Protein AF-A0A4Y2BUW0-F1 (afdb_monomer)

Mean predicted aligned error: 12.28 Å

Sequence (121 aa):
MALDILGHFPVTAKGNRSVDHEVTGFTLEDMLFGRTLRLSCDILFGRLRDTPSSSNEYLNNLEARLESVHAFARERIKLACERMKTRYGSGATYHHFKESNQVWMYNPKRQRGLNPKLQRN

pLDDT: mean 79.73, std 16.59, range [29.45, 96.75]

Foldseek 3Di:
DDDDDDDDDPPVVVVQQCDQDPQLRDGVCCQPFVDDDQDPVCVVVVPDDDDDPDPVSVVVNRVVSNVVSVVSSVVSVVVVVVV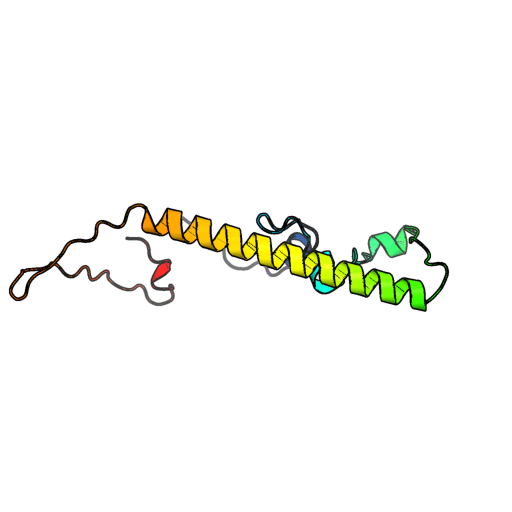VVCVVCVPDDDDDDDPPDDDDDDDDDDDPPDDPVPDDD

Secondary structure (DSSP, 8-state):
---------TTHHHHTTSS--TTT-S-HHHHHHSS----HHHHHTTPPP---SSHHHHHHHHHHHHHHHHHHHHHHHHHHHHHHHHHHHTT-----PPTT-------PPPPTTS-GGG---

Structure (mmCIF, N/CA/C/O backbone):
data_AF-A0A4Y2BUW0-F1
#
_entry.id   AF-A0A4Y2BUW0-F1
#
loop_
_atom_site.group_PDB
_atom_site.id
_atom_site.type_symbol
_atom_site.label_atom_id
_atom_site.label_alt_id
_atom_site.label_comp_id
_atom_site.label_asym_id
_atom_site.label_entity_id
_atom_site.label_seq_id
_atom_site.pdbx_PDB_ins_code
_atom_site.Cartn_x
_atom_site.Cartn_y
_atom_site.Cartn_z
_atom_site.occupancy
_atom_site.B_iso_or_equiv
_atom_site.auth_seq_id
_atom_site.auth_comp_id
_atom_site.auth_asym_id
_atom_site.auth_atom_id
_atom_site.pdbx_PDB_model_num
ATOM 1 N N . MET A 1 1 ? -22.156 -23.782 6.999 1.00 29.45 1 MET A N 1
ATOM 2 C CA . MET A 1 1 ? -21.834 -25.214 6.826 1.00 29.45 1 MET A CA 1
ATOM 3 C C . MET A 1 1 ? -21.451 -25.368 5.366 1.00 29.45 1 MET A C 1
ATOM 5 O O . MET A 1 1 ? -22.237 -24.938 4.547 1.00 29.45 1 MET A O 1
ATOM 9 N N . ALA A 1 2 ? -20.276 -25.813 4.962 1.00 33.28 2 ALA A N 1
ATOM 10 C CA . ALA A 1 2 ? -19.148 -26.347 5.693 1.00 33.28 2 ALA A CA 1
ATOM 11 C C . ALA A 1 2 ? -17.855 -25.859 5.023 1.00 33.28 2 ALA A C 1
ATOM 13 O O . ALA A 1 2 ? -17.850 -25.427 3.874 1.00 33.28 2 ALA A O 1
ATOM 14 N N . LEU A 1 3 ? -16.792 -25.873 5.818 1.00 40.12 3 LEU A N 1
ATOM 15 C CA . LEU A 1 3 ? -15.419 -25.817 5.356 1.00 40.12 3 LEU A CA 1
ATOM 16 C C . LEU A 1 3 ? -15.161 -27.044 4.480 1.00 40.12 3 LEU A C 1
ATOM 18 O O . LEU A 1 3 ? -15.308 -28.147 4.994 1.00 40.12 3 LEU A O 1
ATOM 22 N N . ASP A 1 4 ? -14.697 -26.846 3.248 1.00 36.72 4 ASP A N 1
ATOM 23 C CA . ASP A 1 4 ? -13.913 -27.865 2.559 1.00 36.72 4 ASP A CA 1
ATOM 24 C C . ASP A 1 4 ? -12.452 -27.423 2.544 1.00 36.72 4 ASP A C 1
ATOM 26 O O . ASP A 1 4 ? -12.050 -26.387 2.009 1.00 36.72 4 ASP A O 1
ATOM 30 N N . ILE A 1 5 ? -11.692 -28.222 3.277 1.00 42.25 5 ILE A N 1
ATOM 31 C CA . ILE A 1 5 ? -10.277 -28.137 3.579 1.00 42.25 5 ILE A CA 1
ATOM 32 C C . ILE A 1 5 ? -9.543 -28.993 2.538 1.00 42.25 5 ILE A C 1
ATOM 34 O O . ILE A 1 5 ? -9.925 -30.128 2.289 1.00 42.25 5 ILE A O 1
ATOM 38 N N . LEU A 1 6 ? -8.443 -28.450 2.011 1.00 39.00 6 LEU A N 1
ATOM 39 C CA . LEU A 1 6 ? -7.359 -29.124 1.281 1.00 39.00 6 LEU A CA 1
ATOM 40 C C . LEU A 1 6 ? -7.669 -29.788 -0.080 1.00 39.00 6 LEU A C 1
ATOM 42 O O . LEU A 1 6 ? -7.892 -30.987 -0.198 1.00 39.00 6 LEU A O 1
ATOM 46 N N . GLY A 1 7 ? -7.405 -29.014 -1.135 1.00 31.50 7 GLY A N 1
ATOM 47 C CA . GLY A 1 7 ? -6.790 -29.491 -2.375 1.00 31.50 7 GLY A CA 1
ATOM 48 C C . GLY A 1 7 ? -5.609 -28.580 -2.721 1.00 31.50 7 GLY A C 1
ATOM 49 O O . GLY A 1 7 ? -5.794 -27.445 -3.149 1.00 31.50 7 GLY A O 1
ATOM 50 N N . HIS A 1 8 ? -4.388 -29.043 -2.459 1.00 49.53 8 HIS A N 1
ATOM 51 C CA . HIS A 1 8 ? -3.132 -28.343 -2.735 1.00 49.53 8 HIS A CA 1
ATOM 52 C C . HIS A 1 8 ? -2.898 -28.241 -4.252 1.00 49.53 8 HIS A C 1
ATOM 54 O O . HIS A 1 8 ? -2.614 -29.247 -4.901 1.00 4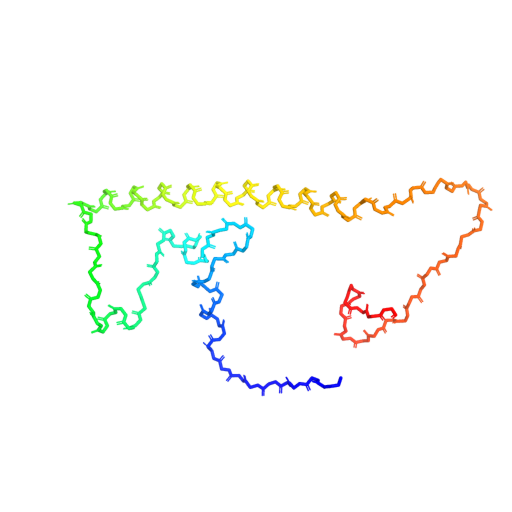9.53 8 HIS A O 1
ATOM 60 N N . PHE A 1 9 ? -2.980 -27.034 -4.821 1.00 31.58 9 PHE A N 1
ATOM 61 C CA . PHE A 1 9 ? -2.549 -26.772 -6.198 1.00 31.58 9 PHE A CA 1
ATOM 62 C C . PHE A 1 9 ? -1.910 -25.371 -6.312 1.00 31.58 9 PHE A C 1
ATOM 64 O O . PHE A 1 9 ? -2.513 -24.390 -5.869 1.00 31.58 9 PHE A O 1
ATOM 71 N N . PRO A 1 10 ? -0.712 -25.221 -6.916 1.00 38.62 10 PRO A N 1
ATOM 72 C CA . PRO A 1 10 ? 0.054 -23.970 -6.955 1.00 38.62 10 PRO A CA 1
ATOM 73 C C . PRO A 1 10 ? -0.471 -22.980 -8.015 1.00 38.62 10 PRO A C 1
ATOM 75 O O . PRO A 1 10 ? 0.299 -22.258 -8.644 1.00 38.62 10 PRO A O 1
ATOM 78 N N . VAL A 1 11 ? -1.785 -22.942 -8.245 1.00 44.09 11 VAL A N 1
ATOM 79 C CA . VAL A 1 11 ? -2.425 -22.054 -9.234 1.00 44.09 11 VAL A CA 1
ATOM 80 C C . VAL A 1 11 ? -2.934 -20.755 -8.598 1.00 44.09 11 VAL A C 1
ATOM 82 O O . VAL A 1 11 ? -3.036 -19.735 -9.276 1.00 44.09 11 VAL A O 1
ATOM 85 N N . THR A 1 12 ? -3.136 -20.715 -7.280 1.00 45.62 12 THR A N 1
ATOM 86 C CA . THR A 1 12 ? -3.623 -19.512 -6.577 1.00 45.62 12 THR A CA 1
ATOM 87 C C . THR A 1 12 ? -2.563 -18.421 -6.413 1.00 45.62 12 THR A C 1
ATOM 89 O O . THR A 1 12 ? -2.895 -17.2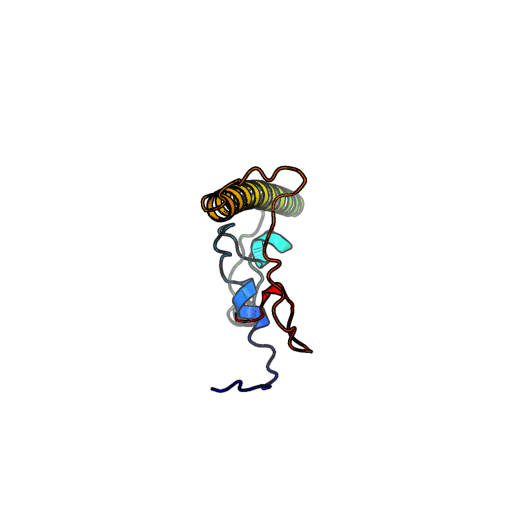38 -6.386 1.00 45.62 12 THR A O 1
ATOM 92 N N . ALA A 1 13 ? -1.273 -18.770 -6.390 1.00 49.69 13 ALA A N 1
ATOM 93 C CA . ALA A 1 13 ? -0.206 -17.780 -6.237 1.00 49.69 13 ALA A CA 1
ATOM 94 C C . ALA A 1 13 ? -0.015 -16.894 -7.481 1.00 49.69 13 ALA A C 1
ATOM 96 O O . ALA A 1 13 ? 0.634 -15.855 -7.389 1.00 49.69 13 ALA A O 1
ATOM 97 N N . LYS A 1 14 ? -0.502 -17.303 -8.661 1.00 53.16 14 LYS A N 1
ATOM 98 C CA . LYS A 1 14 ? -0.379 -16.505 -9.893 1.00 53.16 14 LYS A CA 1
ATOM 99 C C . LYS A 1 14 ? -1.473 -15.437 -9.993 1.00 53.16 14 LYS A C 1
ATOM 101 O O . LYS A 1 14 ? -1.176 -14.326 -10.407 1.00 53.16 14 LYS A O 1
ATOM 106 N N . GLY A 1 15 ? -2.689 -15.745 -9.528 1.00 55.69 15 GLY A N 1
ATOM 107 C CA . GLY A 1 15 ? -3.831 -14.824 -9.578 1.00 55.69 15 GLY A CA 1
ATOM 108 C C . GLY A 1 15 ? -3.554 -13.496 -8.874 1.00 55.69 15 GLY A C 1
ATOM 109 O O . GLY A 1 15 ? -3.724 -12.445 -9.469 1.00 55.69 15 GLY A O 1
ATOM 110 N N . ASN A 1 16 ? -3.005 -13.531 -7.659 1.00 58.69 16 ASN A N 1
ATOM 111 C CA . ASN A 1 16 ? -2.705 -12.300 -6.915 1.00 58.69 16 ASN A CA 1
ATOM 112 C C . ASN A 1 16 ? -1.506 -11.514 -7.473 1.00 58.69 16 ASN A C 1
ATOM 114 O O . ASN A 1 16 ? -1.319 -10.358 -7.111 1.00 58.69 16 ASN A O 1
ATOM 118 N N . ARG A 1 17 ? -0.656 -12.137 -8.304 1.00 62.81 17 ARG A N 1
ATOM 119 C CA . ARG A 1 17 ? 0.556 -11.491 -8.828 1.00 62.81 17 ARG A CA 1
ATOM 120 C C . ARG A 1 17 ? 0.271 -10.562 -9.997 1.00 62.81 17 ARG A C 1
ATOM 122 O O . ARG A 1 17 ? 0.884 -9.504 -10.069 1.00 62.81 17 ARG A O 1
ATOM 129 N N . SER A 1 18 ? -0.672 -10.950 -10.848 1.00 67.94 18 SER A N 1
ATOM 130 C CA . SER A 1 18 ? -1.002 -10.256 -12.096 1.00 67.94 18 SER A CA 1
ATOM 131 C C . SER A 1 18 ? -2.323 -9.473 -12.019 1.00 67.94 18 SER A C 1
ATOM 133 O O . SER A 1 18 ? -2.805 -8.992 -13.038 1.00 67.94 18 SER A O 1
ATOM 135 N N . VAL A 1 19 ? -2.926 -9.376 -10.828 1.00 79.31 19 VAL A N 1
ATOM 136 C CA . VAL A 1 19 ? -4.137 -8.588 -10.559 1.00 79.31 19 VAL A CA 1
ATOM 137 C C . VAL A 1 19 ? -3.748 -7.313 -9.824 1.00 79.31 19 VAL A C 1
ATOM 139 O O . VAL A 1 19 ? -2.933 -7.347 -8.898 1.00 79.31 19 VAL A O 1
ATOM 142 N N . ASP A 1 20 ? -4.351 -6.200 -10.227 1.00 84.25 20 ASP A N 1
ATOM 143 C CA . ASP A 1 20 ? -4.143 -4.916 -9.573 1.00 84.25 20 ASP A CA 1
ATOM 144 C C . ASP A 1 20 ? -4.664 -4.951 -8.140 1.00 84.25 20 ASP A C 1
ATOM 146 O O . ASP A 1 20 ? -5.806 -5.328 -7.862 1.00 84.25 20 ASP A O 1
ATOM 150 N N . HIS A 1 21 ? -3.824 -4.523 -7.205 1.00 87.19 21 HIS A N 1
ATOM 151 C CA . HIS A 1 21 ? -4.246 -4.380 -5.823 1.00 87.19 21 HIS A CA 1
ATOM 152 C C . HIS A 1 21 ? -5.142 -3.143 -5.667 1.00 87.19 21 HIS A C 1
ATOM 154 O O . HIS A 1 21 ? -4.730 -2.031 -5.990 1.00 87.19 21 HIS A O 1
ATOM 160 N N . GLU A 1 22 ? -6.346 -3.321 -5.113 1.00 87.00 22 GLU A N 1
ATOM 161 C CA . GLU A 1 22 ? -7.418 -2.308 -5.053 1.00 87.00 22 GLU A CA 1
ATOM 162 C C . GLU A 1 22 ? -6.955 -0.929 -4.545 1.00 87.00 22 GLU A C 1
ATOM 164 O O . GLU A 1 22 ? -7.330 0.113 -5.085 1.00 87.00 22 GLU A O 1
ATOM 169 N N . VAL A 1 23 ? -6.112 -0.898 -3.509 1.00 86.62 23 VAL A N 1
ATOM 170 C CA . VAL A 1 23 ? -5.666 0.366 -2.905 1.00 86.62 23 VAL A CA 1
ATOM 171 C C . VAL A 1 23 ? -4.591 1.050 -3.742 1.00 86.62 23 VAL A C 1
ATOM 173 O O . VAL A 1 23 ? -4.556 2.279 -3.810 1.00 86.62 23 VAL A O 1
ATOM 176 N N . THR A 1 24 ? -3.691 0.277 -4.340 1.00 86.69 24 THR A N 1
ATOM 177 C CA . THR A 1 24 ? -2.465 0.800 -4.958 1.00 86.69 24 THR A CA 1
ATOM 178 C C . THR A 1 24 ? -2.574 0.905 -6.473 1.00 86.69 24 THR A C 1
ATOM 180 O O . THR A 1 24 ? -1.827 1.682 -7.053 1.00 86.69 24 THR A O 1
ATOM 183 N N . GLY A 1 25 ? -3.513 0.187 -7.094 1.00 86.56 25 GLY A N 1
ATOM 184 C CA . GLY A 1 25 ? -3.743 0.172 -8.540 1.00 86.56 25 GLY A CA 1
ATOM 185 C C . GLY A 1 25 ? -2.609 -0.462 -9.346 1.00 86.56 25 GLY A C 1
ATOM 186 O O . GLY A 1 25 ? -2.526 -0.231 -10.541 1.00 86.56 25 GLY A O 1
ATOM 187 N N . PHE A 1 26 ? -1.723 -1.208 -8.685 1.00 87.31 26 PHE A N 1
ATOM 188 C CA . PHE A 1 26 ? -0.576 -1.865 -9.303 1.00 87.31 26 PHE A CA 1
ATOM 189 C C . PHE A 1 26 ? -0.602 -3.353 -9.003 1.00 87.31 26 PHE A C 1
ATOM 191 O O . PHE A 1 26 ? -1.016 -3.763 -7.909 1.00 87.31 26 PHE A O 1
ATOM 198 N N . THR A 1 27 ? -0.095 -4.135 -9.949 1.00 86.69 27 THR A N 1
ATOM 199 C CA . THR A 1 27 ? 0.156 -5.557 -9.755 1.00 86.69 27 THR A CA 1
ATOM 200 C C . THR A 1 27 ? 1.336 -5.780 -8.806 1.00 86.69 27 THR A C 1
ATOM 202 O O . THR A 1 27 ? 2.219 -4.929 -8.643 1.00 86.69 27 THR A O 1
ATOM 205 N N . LEU A 1 28 ? 1.389 -6.956 -8.178 1.00 84.88 28 LEU A N 1
ATOM 206 C CA . LEU A 1 28 ? 2.542 -7.322 -7.351 1.00 84.88 28 LEU A CA 1
ATOM 207 C C . LEU A 1 28 ? 3.819 -7.443 -8.199 1.00 84.88 28 LEU A C 1
ATOM 209 O O . LEU A 1 28 ? 4.912 -7.188 -7.703 1.00 84.88 28 LEU A O 1
ATOM 213 N N . GLU A 1 29 ? 3.692 -7.814 -9.475 1.00 87.12 29 GLU A N 1
ATOM 214 C CA . GLU A 1 29 ? 4.812 -7.859 -10.421 1.00 87.12 29 GLU A CA 1
ATOM 215 C C . GLU A 1 29 ? 5.418 -6.473 -10.656 1.00 87.12 29 GLU A C 1
ATOM 217 O O . GLU A 1 29 ? 6.640 -6.322 -10.597 1.00 87.12 29 GLU A O 1
ATOM 222 N N . ASP A 1 30 ? 4.577 -5.454 -10.830 1.00 87.75 30 ASP A N 1
ATOM 223 C CA . ASP A 1 30 ? 5.035 -4.073 -10.987 1.00 87.75 30 ASP A CA 1
ATOM 224 C C . ASP A 1 30 ? 5.682 -3.546 -9.706 1.00 87.75 30 ASP A C 1
ATOM 226 O O . ASP A 1 30 ? 6.706 -2.873 -9.771 1.00 87.75 30 ASP A O 1
ATOM 230 N N . MET A 1 31 ? 5.155 -3.903 -8.532 1.00 89.69 31 MET A N 1
ATOM 231 C CA . MET A 1 31 ? 5.773 -3.514 -7.261 1.00 89.69 31 MET A CA 1
ATOM 232 C C . MET A 1 31 ? 7.100 -4.214 -6.970 1.00 89.69 31 MET A C 1
ATOM 234 O O . MET A 1 31 ? 7.959 -3.623 -6.329 1.00 89.69 31 MET A O 1
ATOM 238 N N . LEU A 1 32 ? 7.260 -5.480 -7.362 1.00 88.94 32 LEU A N 1
ATOM 239 C CA . LEU A 1 32 ? 8.465 -6.253 -7.036 1.00 88.94 32 LEU A CA 1
ATOM 240 C C . LEU A 1 32 ? 9.568 -6.086 -8.076 1.00 88.94 32 LEU A C 1
ATOM 242 O O . LEU A 1 32 ? 10.747 -6.068 -7.731 1.00 88.94 32 LEU A O 1
ATOM 246 N N . PHE A 1 33 ? 9.192 -6.021 -9.349 1.00 86.88 33 PHE A N 1
ATOM 247 C CA . PHE A 1 33 ? 10.138 -6.051 -10.459 1.00 86.88 33 PHE A CA 1
ATOM 248 C C . PHE A 1 33 ? 10.090 -4.792 -11.307 1.00 86.88 33 PHE A C 1
ATOM 250 O O . PHE A 1 33 ? 10.891 -4.687 -12.232 1.00 86.88 33 PHE A O 1
ATOM 257 N N . GLY A 1 34 ? 9.148 -3.878 -11.057 1.00 86.88 34 GLY A N 1
ATOM 258 C CA . GLY A 1 34 ? 8.984 -2.678 -11.865 1.00 86.88 34 GLY A CA 1
ATOM 259 C C . GLY A 1 34 ? 8.667 -3.013 -13.311 1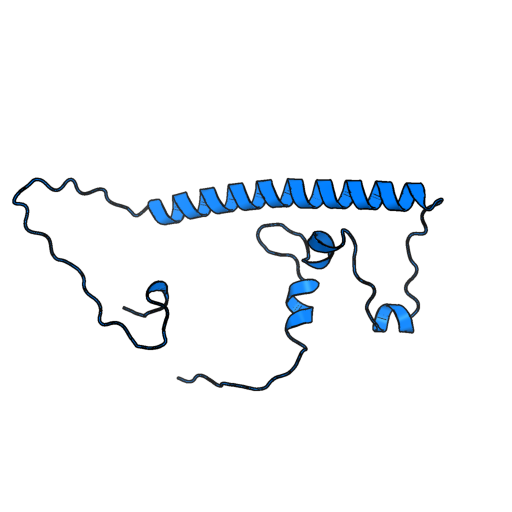.00 86.88 34 GLY A C 1
ATOM 260 O O . GLY A 1 34 ? 8.959 -2.197 -14.174 1.00 86.88 34 GLY A O 1
ATOM 261 N N . ARG A 1 35 ? 8.177 -4.222 -13.619 1.00 84.44 35 ARG A N 1
ATOM 262 C CA . ARG A 1 35 ? 7.871 -4.703 -14.971 1.00 84.44 35 ARG A CA 1
ATOM 263 C C . ARG A 1 35 ? 6.978 -5.931 -14.930 1.00 84.44 35 ARG A C 1
ATOM 265 O O . ARG A 1 35 ? 7.124 -6.776 -14.052 1.00 84.44 35 ARG A O 1
ATOM 272 N N . THR A 1 36 ? 6.186 -6.091 -15.983 1.00 79.19 36 THR A N 1
ATOM 273 C CA . THR A 1 36 ? 5.435 -7.317 -16.241 1.00 79.19 36 THR A CA 1
ATOM 274 C C . THR A 1 36 ? 6.389 -8.500 -16.406 1.00 79.19 36 THR A C 1
ATOM 276 O O . THR A 1 36 ? 7.325 -8.455 -17.222 1.00 79.19 36 THR A O 1
ATOM 279 N N . LEU A 1 37 ? 6.175 -9.564 -15.631 1.00 76.44 37 LEU A N 1
ATOM 280 C CA . LEU A 1 37 ? 6.965 -10.780 -15.771 1.00 76.44 37 LEU A CA 1
ATOM 281 C C . LEU A 1 37 ? 6.566 -11.506 -17.052 1.00 76.44 37 LEU A C 1
ATOM 283 O O . LEU A 1 37 ? 5.395 -11.637 -17.394 1.00 76.44 37 LEU A O 1
ATOM 287 N N . ARG A 1 38 ? 7.568 -12.025 -17.760 1.00 77.50 38 ARG A N 1
ATOM 288 C CA . ARG A 1 38 ? 7.333 -12.833 -18.955 1.00 77.50 38 ARG A CA 1
ATOM 289 C C . ARG A 1 38 ? 6.892 -14.223 -18.509 1.00 77.50 38 ARG A C 1
ATOM 291 O O . ARG A 1 38 ? 7.666 -14.939 -17.871 1.00 77.50 38 ARG A O 1
ATOM 298 N N . LEU A 1 39 ? 5.657 -14.594 -18.825 1.00 75.56 39 LEU A N 1
ATOM 299 C CA . LEU A 1 39 ? 5.127 -15.912 -18.502 1.00 75.56 39 LEU A CA 1
ATOM 300 C C . LEU A 1 39 ? 5.704 -16.960 -19.458 1.00 75.56 39 LEU A C 1
ATOM 302 O O . LEU A 1 39 ? 6.120 -16.648 -20.571 1.00 75.56 39 LEU A O 1
ATOM 306 N N . SER A 1 40 ? 5.689 -18.229 -19.052 1.00 75.50 40 SER A N 1
ATOM 307 C CA . SER A 1 40 ? 6.091 -19.351 -19.912 1.00 75.50 40 SER A CA 1
ATOM 308 C C . SER A 1 40 ? 5.351 -19.352 -21.260 1.00 75.50 40 SER A C 1
ATOM 310 O O . SER A 1 40 ? 5.967 -19.613 -22.289 1.00 75.50 40 SER A O 1
ATOM 312 N N . CYS A 1 41 ? 4.074 -18.952 -21.286 1.00 76.44 41 CYS A N 1
ATOM 313 C CA . CYS A 1 41 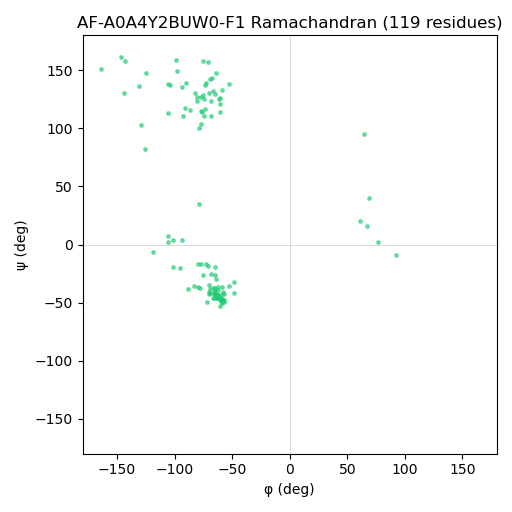? 3.319 -18.750 -22.527 1.00 76.44 41 CYS A CA 1
ATOM 314 C C . CYS A 1 41 ? 3.873 -17.593 -23.380 1.00 76.44 41 CYS A C 1
ATOM 316 O O . CYS A 1 41 ? 4.025 -17.753 -24.584 1.00 76.44 41 CYS A O 1
ATOM 318 N N . ASP A 1 42 ? 4.244 -16.454 -22.784 1.00 76.69 42 ASP A N 1
ATOM 319 C CA . ASP A 1 42 ? 4.833 -15.320 -23.522 1.00 76.69 42 ASP A CA 1
ATOM 320 C C . ASP A 1 42 ? 6.198 -15.671 -24.134 1.00 76.69 42 ASP A C 1
ATOM 322 O O . ASP A 1 42 ? 6.639 -15.055 -25.107 1.00 76.69 42 ASP A O 1
ATOM 326 N N . ILE A 1 43 ? 6.908 -16.639 -23.541 1.00 79.19 43 ILE A N 1
ATOM 327 C CA . ILE A 1 43 ? 8.137 -17.191 -24.113 1.00 79.19 43 ILE A CA 1
ATOM 328 C C . ILE A 1 43 ? 7.810 -18.051 -25.330 1.00 79.19 43 ILE A C 1
ATOM 330 O O . ILE A 1 43 ? 8.403 -17.833 -26.383 1.00 79.19 43 ILE A O 1
ATOM 334 N N . LEU A 1 44 ? 6.849 -18.965 -25.185 1.00 81.75 44 LEU A N 1
ATOM 335 C CA . LEU A 1 44 ? 6.444 -19.912 -26.223 1.00 81.75 44 LEU A CA 1
ATOM 336 C C . LEU A 1 44 ? 5.831 -19.226 -27.456 1.00 81.75 44 LEU A C 1
ATOM 338 O O . LEU A 1 44 ? 6.124 -19.620 -28.578 1.00 81.75 44 LEU A O 1
ATOM 342 N N . PHE A 1 45 ? 5.021 -18.183 -27.254 1.00 80.69 45 PHE A N 1
ATOM 343 C CA . PHE A 1 45 ? 4.346 -17.439 -28.326 1.00 80.69 45 PHE A CA 1
ATOM 344 C C . PHE A 1 45 ? 5.116 -16.196 -28.800 1.00 80.69 45 PHE A C 1
ATOM 346 O O . PHE A 1 45 ? 4.625 -15.457 -29.648 1.00 80.69 45 PHE A O 1
ATOM 353 N N . GLY A 1 46 ? 6.323 -15.956 -28.274 1.00 75.56 46 GLY A N 1
ATOM 354 C CA . GLY A 1 46 ? 7.237 -14.949 -28.819 1.00 75.56 46 GLY A CA 1
ATOM 355 C C . GLY A 1 46 ? 6.796 -13.492 -28.645 1.00 75.56 46 GLY A C 1
ATOM 356 O O . GLY A 1 46 ? 7.000 -12.686 -29.550 1.00 75.56 46 GLY A O 1
ATOM 357 N N . ARG A 1 47 ? 6.219 -13.115 -27.494 1.00 79.12 47 ARG A N 1
ATOM 358 C CA . ARG A 1 47 ? 5.837 -11.714 -27.237 1.00 79.12 47 ARG A CA 1
ATOM 359 C C . ARG A 1 47 ? 7.069 -10.793 -27.280 1.00 79.12 47 ARG A C 1
ATOM 361 O O . ARG A 1 47 ? 8.012 -10.981 -26.504 1.00 79.12 47 ARG A O 1
ATOM 368 N N . LEU A 1 48 ? 7.041 -9.802 -28.176 1.00 66.69 48 LEU A N 1
ATOM 369 C CA . LEU A 1 48 ? 8.120 -8.828 -28.371 1.00 66.69 48 LEU A CA 1
ATOM 370 C C . LEU A 1 48 ? 8.251 -7.900 -27.150 1.00 66.69 48 LEU A C 1
ATOM 372 O O . LEU A 1 48 ? 7.253 -7.542 -26.524 1.00 66.69 48 LEU A O 1
ATOM 376 N N . ARG A 1 49 ? 9.491 -7.539 -26.801 1.00 66.81 49 ARG A N 1
ATOM 377 C CA . ARG A 1 49 ? 9.806 -6.584 -25.730 1.00 66.81 49 ARG A CA 1
ATOM 378 C C . ARG A 1 49 ? 10.064 -5.202 -26.307 1.00 66.81 49 ARG A C 1
ATOM 380 O O . ARG A 1 49 ? 10.671 -5.091 -27.372 1.00 66.81 49 ARG A O 1
ATOM 387 N N . ASP A 1 50 ? 9.737 -4.182 -25.525 1.00 69.00 50 ASP A N 1
ATOM 388 C CA . ASP A 1 50 ? 10.316 -2.858 -25.715 1.00 69.00 50 ASP A CA 1
ATOM 389 C C . ASP A 1 50 ? 11.827 -3.000 -25.531 1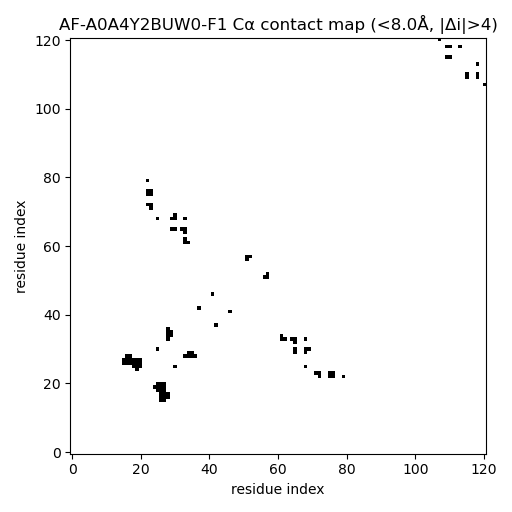.00 69.00 50 ASP A C 1
ATOM 391 O O . ASP A 1 50 ? 12.308 -3.410 -24.468 1.00 69.00 50 ASP A O 1
ATOM 395 N N . THR A 1 51 ? 12.566 -2.787 -26.616 1.00 72.12 51 THR A N 1
ATOM 396 C CA . THR A 1 51 ? 14.016 -2.948 -26.617 1.00 72.12 51 THR A CA 1
ATOM 397 C C . THR A 1 51 ? 14.619 -1.584 -26.297 1.00 72.12 51 THR A C 1
ATOM 399 O O . THR A 1 51 ? 14.485 -0.674 -27.112 1.00 72.12 51 THR A O 1
ATOM 402 N N . PRO A 1 52 ? 15.225 -1.401 -25.113 1.00 75.25 52 PRO A N 1
ATOM 403 C CA . PRO A 1 52 ? 15.923 -0.164 -24.781 1.00 75.25 52 PRO A CA 1
ATOM 404 C C . PRO A 1 52 ? 17.120 0.004 -25.724 1.00 75.25 52 PRO A C 1
ATOM 406 O O . PRO A 1 52 ? 17.742 -0.990 -26.113 1.00 75.25 52 PRO A O 1
ATOM 409 N N . SER A 1 53 ? 17.472 1.243 -26.071 1.00 74.44 53 SER A N 1
ATOM 410 C CA . SER A 1 53 ? 18.582 1.502 -27.001 1.00 74.44 53 SER A CA 1
ATOM 411 C C . SER A 1 53 ? 19.931 1.123 -26.385 1.00 74.44 53 SER A C 1
ATOM 413 O O . SER A 1 53 ? 20.876 0.800 -27.102 1.00 74.44 53 SER A O 1
ATOM 415 N N . SER A 1 54 ? 20.029 1.133 -25.048 1.00 88.44 54 SER A N 1
ATOM 416 C CA . SER A 1 54 ? 21.219 0.702 -24.309 1.00 88.44 54 SER A CA 1
ATOM 417 C C . SER A 1 54 ? 20.898 0.039 -22.963 1.00 88.44 54 SER A C 1
ATOM 419 O O . SER A 1 54 ? 19.830 0.228 -22.379 1.00 88.44 54 SER A O 1
ATOM 421 N N . SER A 1 55 ? 21.867 -0.710 -22.426 1.00 87.69 55 SER A N 1
ATOM 422 C CA . SER A 1 55 ? 21.745 -1.330 -21.098 1.00 87.69 55 SER A CA 1
ATOM 423 C C . SER A 1 55 ? 21.604 -0.299 -19.972 1.00 87.69 55 SER A C 1
ATOM 425 O O . SER A 1 55 ? 20.869 -0.543 -19.021 1.00 87.69 55 SER A O 1
ATOM 427 N N . ASN A 1 56 ? 22.281 0.851 -20.061 1.00 89.25 56 ASN A N 1
ATOM 428 C CA . ASN A 1 56 ? 22.183 1.890 -19.029 1.00 89.25 56 ASN A CA 1
ATOM 429 C C . ASN A 1 56 ? 20.810 2.559 -19.039 1.00 89.25 56 ASN A C 1
ATOM 431 O O . ASN A 1 56 ? 20.213 2.755 -17.987 1.00 89.25 56 ASN A O 1
ATOM 435 N N . GLU A 1 57 ? 20.281 2.850 -20.227 1.00 91.00 57 GLU A N 1
ATOM 436 C CA . GLU A 1 57 ? 18.923 3.371 -20.378 1.00 91.00 57 GLU A CA 1
ATOM 437 C C . GLU A 1 57 ? 17.890 2.411 -19.770 1.00 91.00 57 GLU A C 1
ATOM 439 O O . GLU A 1 57 ? 16.980 2.843 -19.065 1.00 91.00 57 GLU A O 1
ATOM 444 N N . TYR A 1 58 ? 18.064 1.101 -19.973 1.00 88.44 58 TYR A N 1
ATOM 445 C CA . TYR A 1 58 ? 17.205 0.094 -19.357 1.00 88.44 58 TYR A CA 1
ATOM 446 C C . TYR A 1 58 ? 17.205 0.160 -17.828 1.00 88.44 58 TYR A C 1
ATOM 448 O O . TYR A 1 58 ? 16.137 0.166 -17.215 1.00 88.44 58 TYR A O 1
ATOM 456 N N . LEU A 1 59 ? 18.397 0.184 -17.222 1.00 91.00 59 LEU A N 1
ATOM 457 C CA . LEU A 1 59 ? 18.548 0.199 -15.767 1.00 91.00 59 LEU A CA 1
ATOM 458 C C . LEU A 1 59 ? 17.969 1.481 -15.165 1.00 91.00 59 LEU A C 1
ATOM 460 O O . LEU A 1 59 ? 17.190 1.393 -14.221 1.00 91.00 59 LEU A O 1
ATOM 464 N N . ASN A 1 60 ? 18.251 2.634 -15.774 1.00 92.06 60 ASN A N 1
ATOM 465 C CA . ASN A 1 60 ? 17.732 3.925 -15.320 1.00 92.06 60 ASN A CA 1
ATOM 466 C C . ASN A 1 60 ? 16.198 3.979 -15.397 1.00 92.06 60 ASN A C 1
ATOM 468 O O . ASN A 1 60 ? 15.537 4.421 -14.460 1.00 92.06 60 ASN A O 1
ATOM 472 N N . ASN A 1 61 ? 15.610 3.486 -16.493 1.00 90.62 61 ASN A N 1
ATOM 473 C CA . ASN A 1 61 ? 14.154 3.428 -16.641 1.00 90.62 61 ASN A CA 1
ATOM 474 C C . ASN A 1 61 ? 13.513 2.472 -15.627 1.00 90.62 61 ASN A C 1
ATOM 476 O O . ASN A 1 61 ? 12.426 2.748 -15.118 1.00 90.62 61 ASN A O 1
ATOM 480 N N . LEU A 1 62 ? 14.169 1.346 -15.333 1.00 90.75 62 LEU A N 1
ATOM 481 C CA . LEU A 1 62 ? 13.691 0.380 -14.349 1.00 90.75 62 LEU A CA 1
ATOM 482 C C . LEU A 1 62 ? 13.707 0.964 -12.933 1.00 90.75 62 LEU A C 1
ATOM 484 O O . LEU A 1 62 ? 12.721 0.826 -12.208 1.00 90.75 62 LEU A O 1
ATOM 488 N N . GLU A 1 63 ? 14.802 1.626 -12.565 1.00 93.94 63 GLU A N 1
ATOM 489 C CA . GLU A 1 63 ? 14.967 2.299 -11.278 1.00 93.94 63 GLU A CA 1
ATOM 490 C C . GLU A 1 63 ? 13.911 3.395 -11.094 1.00 93.94 63 GLU A C 1
ATOM 492 O O . GLU A 1 63 ? 13.119 3.326 -10.153 1.00 93.94 63 GLU A O 1
ATOM 497 N N . ALA A 1 64 ? 13.784 4.312 -12.058 1.00 94.44 64 ALA A N 1
ATOM 498 C CA . ALA A 1 64 ? 12.781 5.378 -12.016 1.00 94.44 64 ALA A CA 1
ATOM 499 C C . ALA A 1 64 ? 11.341 4.832 -11.926 1.00 94.44 64 ALA A C 1
ATOM 501 O O . ALA A 1 64 ? 10.476 5.387 -11.232 1.00 94.44 64 ALA A O 1
ATOM 502 N N . ARG A 1 65 ? 11.054 3.713 -12.605 1.00 92.31 65 ARG A N 1
ATOM 503 C CA . ARG A 1 65 ? 9.728 3.086 -12.547 1.00 92.31 65 ARG A CA 1
ATOM 504 C C . ARG A 1 65 ? 9.454 2.447 -11.186 1.00 92.31 65 ARG A C 1
ATOM 506 O O . ARG A 1 65 ? 8.357 2.609 -10.660 1.00 92.31 65 ARG A O 1
ATOM 513 N N . LEU A 1 66 ? 10.436 1.782 -10.583 1.00 94.19 66 LEU A N 1
ATOM 514 C CA . LEU A 1 66 ? 10.303 1.249 -9.224 1.00 94.19 66 LEU A CA 1
ATOM 515 C 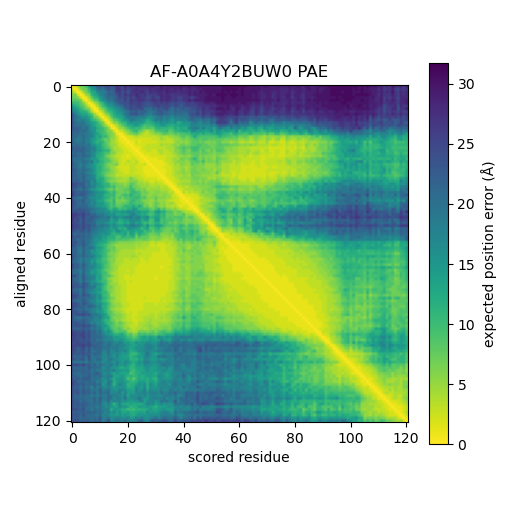C . LEU A 1 66 ? 10.108 2.365 -8.196 1.00 94.19 66 LEU A C 1
ATOM 517 O O . LEU A 1 66 ? 9.202 2.283 -7.363 1.00 94.19 66 LEU A O 1
ATOM 521 N N . GLU A 1 67 ? 10.909 3.426 -8.271 1.00 95.81 67 GLU A N 1
ATOM 522 C CA . GLU A 1 67 ? 10.793 4.569 -7.366 1.00 95.81 67 GLU A CA 1
ATOM 523 C C . GLU A 1 67 ? 9.401 5.202 -7.425 1.00 95.81 67 GLU A C 1
ATOM 525 O O . GLU A 1 67 ? 8.766 5.399 -6.384 1.00 95.81 67 GLU A O 1
ATOM 530 N N . SER A 1 68 ? 8.893 5.455 -8.635 1.00 94.44 68 SER A N 1
ATOM 531 C CA . SER A 1 68 ? 7.571 6.055 -8.840 1.00 94.44 68 SER A CA 1
ATOM 532 C C . SER A 1 68 ? 6.425 5.153 -8.369 1.00 94.44 68 SER A C 1
ATOM 534 O O . SER A 1 68 ? 5.556 5.621 -7.626 1.00 94.44 68 SER A O 1
ATOM 536 N N . VAL A 1 69 ? 6.439 3.859 -8.715 1.00 94.56 69 VAL A N 1
ATOM 537 C CA . VAL A 1 69 ? 5.427 2.882 -8.267 1.00 94.56 69 VAL A CA 1
ATOM 538 C C . VAL A 1 69 ? 5.396 2.806 -6.742 1.00 94.56 69 VAL A C 1
ATOM 540 O O . VAL A 1 69 ? 4.324 2.884 -6.134 1.00 94.56 69 VAL A O 1
ATOM 543 N N . HIS A 1 70 ? 6.560 2.712 -6.097 1.00 94.56 70 HIS A N 1
ATOM 544 C CA . HIS A 1 70 ? 6.634 2.637 -4.642 1.00 94.56 70 HIS A CA 1
ATOM 545 C C . HIS A 1 70 ? 6.234 3.943 -3.955 1.00 94.56 70 HIS A C 1
ATOM 547 O O . HIS A 1 70 ? 5.541 3.899 -2.935 1.00 94.56 70 HIS A O 1
ATOM 553 N N . ALA A 1 71 ? 6.656 5.097 -4.478 1.00 96.19 71 ALA A N 1
ATOM 554 C CA . ALA A 1 71 ? 6.259 6.396 -3.943 1.00 96.19 71 ALA A CA 1
ATOM 555 C C . ALA A 1 71 ? 4.733 6.557 -3.990 1.00 96.19 71 ALA A C 1
ATOM 557 O O . ALA A 1 71 ? 4.110 6.848 -2.966 1.00 96.19 71 ALA A O 1
ATOM 558 N N . PHE A 1 72 ? 4.121 6.257 -5.138 1.00 94.75 72 PHE A N 1
ATOM 559 C CA . PHE A 1 72 ? 2.672 6.321 -5.304 1.00 94.75 72 PHE A CA 1
ATOM 560 C C . PHE A 1 72 ? 1.938 5.335 -4.389 1.00 94.75 72 PHE A C 1
ATOM 562 O O . PHE A 1 72 ? 0.978 5.701 -3.705 1.00 94.75 72 PHE A O 1
ATOM 569 N N . ALA A 1 73 ? 2.408 4.088 -4.324 1.00 93.44 73 ALA A N 1
ATOM 570 C CA . ALA A 1 73 ? 1.817 3.065 -3.473 1.00 93.44 73 ALA A CA 1
ATOM 571 C C . ALA A 1 73 ? 1.831 3.462 -1.992 1.00 93.44 73 ALA A C 1
ATOM 573 O O . ALA A 1 73 ? 0.821 3.290 -1.307 1.00 93.44 73 ALA A O 1
ATOM 574 N N . ARG A 1 74 ? 2.941 4.031 -1.502 1.00 94.81 74 ARG A N 1
ATOM 575 C CA . ARG A 1 74 ? 3.059 4.506 -0.115 1.00 94.81 74 ARG A CA 1
ATOM 576 C C . ARG A 1 74 ? 2.033 5.589 0.207 1.00 94.81 74 ARG A C 1
ATOM 578 O O . ARG A 1 74 ? 1.350 5.478 1.225 1.00 94.81 74 ARG A O 1
ATOM 585 N N . GLU A 1 75 ? 1.870 6.579 -0.668 1.00 96.62 75 GLU A N 1
ATOM 586 C CA . GLU A 1 75 ? 0.873 7.642 -0.478 1.00 96.62 75 GLU A CA 1
ATOM 587 C C . GLU A 1 75 ? -0.559 7.097 -0.488 1.00 96.62 75 GLU A C 1
ATOM 589 O O . GLU A 1 75 ? -1.374 7.424 0.381 1.00 96.62 75 GLU A O 1
ATOM 594 N N . ARG A 1 76 ? -0.869 6.183 -1.414 1.00 95.25 76 ARG A N 1
ATOM 595 C CA . ARG A 1 76 ? -2.195 5.556 -1.487 1.00 95.25 76 ARG A CA 1
ATOM 596 C C . ARG A 1 76 ? -2.513 4.696 -0.270 1.00 95.25 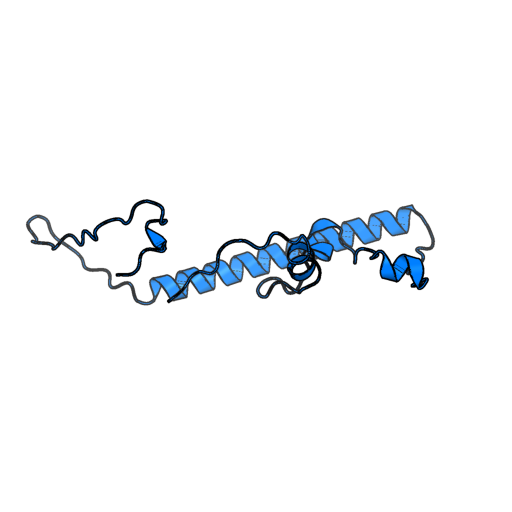76 ARG A C 1
ATOM 598 O O . ARG A 1 76 ? -3.626 4.784 0.250 1.00 95.25 76 ARG A O 1
ATOM 605 N N . ILE A 1 77 ? -1.550 3.906 0.203 1.00 94.56 77 ILE A N 1
ATOM 606 C CA . ILE A 1 77 ? -1.688 3.103 1.424 1.00 94.56 77 ILE A CA 1
ATOM 607 C C . ILE A 1 77 ? -1.894 4.018 2.630 1.00 94.56 77 ILE A C 1
ATOM 609 O O . ILE A 1 77 ? -2.801 3.773 3.420 1.00 94.56 77 ILE A O 1
ATOM 613 N N . LYS A 1 78 ? -1.116 5.099 2.753 1.00 96.75 78 LYS A N 1
ATOM 614 C CA . LYS A 1 78 ? -1.271 6.086 3.830 1.00 96.75 78 LYS A CA 1
ATOM 615 C C . LYS A 1 78 ? -2.683 6.675 3.843 1.00 96.75 78 LYS A C 1
ATOM 617 O O . LYS A 1 78 ? -3.347 6.637 4.876 1.00 96.75 78 LYS A O 1
ATOM 622 N N . LEU A 1 79 ? -3.179 7.134 2.694 1.00 95.94 79 LEU A N 1
ATOM 623 C CA . LEU A 1 79 ? -4.532 7.678 2.572 1.00 95.94 79 LEU A CA 1
ATOM 624 C C . LEU A 1 79 ? -5.615 6.639 2.904 1.00 95.94 79 LEU A C 1
ATOM 626 O O . LEU A 1 79 ? -6.578 6.950 3.606 1.00 95.94 79 LEU A O 1
ATOM 630 N N . ALA A 1 80 ? -5.472 5.405 2.413 1.00 94.62 80 ALA A N 1
ATOM 631 C CA . ALA A 1 80 ? -6.414 4.326 2.703 1.00 94.62 80 ALA A CA 1
ATOM 632 C C . ALA A 1 80 ? -6.418 3.956 4.193 1.00 94.62 80 ALA A C 1
ATOM 634 O O . ALA A 1 80 ? -7.488 3.763 4.770 1.00 94.62 80 ALA A O 1
ATOM 635 N N . CYS A 1 81 ? -5.246 3.930 4.830 1.00 94.69 81 CYS A N 1
ATOM 636 C CA . CYS A 1 81 ? -5.109 3.738 6.269 1.00 94.69 81 CYS A CA 1
ATOM 637 C C . CYS A 1 81 ? -5.829 4.836 7.056 1.00 94.69 81 CYS A C 1
ATOM 639 O O . CYS A 1 81 ? -6.580 4.508 7.971 1.00 94.69 81 CYS A O 1
ATOM 641 N N . GLU A 1 82 ? -5.666 6.111 6.696 1.00 95.62 82 GLU A N 1
ATOM 642 C CA . GLU A 1 82 ? -6.378 7.206 7.371 1.00 95.62 82 GLU A CA 1
ATOM 643 C C . GLU A 1 82 ? -7.895 7.102 7.190 1.00 95.62 82 GLU A C 1
ATOM 645 O O . GLU A 1 82 ? -8.635 7.140 8.171 1.00 95.62 82 GLU A O 1
ATOM 650 N N . ARG A 1 83 ? -8.377 6.836 5.968 1.00 94.88 83 ARG A N 1
ATOM 651 C CA . ARG A 1 83 ? -9.811 6.589 5.720 1.00 94.88 83 ARG A CA 1
ATOM 652 C C . ARG A 1 83 ? -10.343 5.427 6.557 1.00 94.88 83 ARG A C 1
ATOM 654 O O . ARG A 1 83 ? -11.437 5.514 7.114 1.00 94.88 83 ARG A O 1
ATOM 661 N N . MET A 1 84 ? -9.573 4.346 6.661 1.00 93.50 84 MET A N 1
ATOM 662 C CA . MET A 1 84 ? -9.932 3.179 7.460 1.00 93.50 84 MET A CA 1
ATOM 663 C C . MET A 1 84 ? -9.966 3.506 8.956 1.00 93.50 84 MET A C 1
ATOM 665 O O . MET A 1 84 ? -10.908 3.095 9.630 1.00 93.50 84 MET A O 1
ATOM 669 N N . LYS A 1 85 ? -9.006 4.286 9.467 1.00 92.62 85 LYS A N 1
ATOM 670 C CA . LYS A 1 85 ? -9.012 4.775 10.856 1.00 92.62 85 LYS A CA 1
ATOM 671 C C . LYS A 1 85 ? -10.237 5.636 11.136 1.00 92.62 85 LYS A C 1
ATOM 673 O O . LYS A 1 85 ? -10.925 5.383 12.121 1.00 92.62 85 LYS A O 1
ATOM 678 N N . THR A 1 86 ? -10.551 6.597 10.266 1.00 92.00 86 THR A N 1
ATOM 679 C CA . THR A 1 86 ? -11.741 7.446 10.415 1.00 92.00 86 THR A CA 1
ATOM 680 C C . THR A 1 86 ? -13.018 6.613 10.403 1.00 92.00 86 THR A C 1
ATOM 682 O O . THR A 1 86 ? -13.854 6.782 11.283 1.00 92.00 86 THR A O 1
ATOM 685 N N . ARG A 1 87 ? -13.157 5.667 9.463 1.00 92.69 87 ARG A N 1
ATOM 686 C CA . ARG A 1 87 ? -14.321 4.768 9.394 1.00 92.69 87 ARG A CA 1
ATOM 687 C C . ARG A 1 87 ? -14.445 3.879 10.630 1.00 92.69 87 ARG A C 1
ATOM 689 O O . ARG A 1 87 ? -15.549 3.629 11.093 1.00 92.69 87 ARG A O 1
ATOM 696 N N . TYR A 1 88 ? -13.330 3.376 11.153 1.00 87.38 88 TYR A N 1
ATOM 697 C CA . TYR A 1 88 ? -13.344 2.561 12.365 1.00 87.38 88 TYR A CA 1
ATOM 698 C C . TYR A 1 88 ? -13.696 3.402 13.603 1.00 87.38 88 TYR A C 1
ATOM 700 O O . TYR A 1 88 ? -14.437 2.952 14.471 1.00 87.38 88 TYR A O 1
ATOM 708 N N . GLY A 1 89 ? -13.195 4.639 13.669 1.00 86.75 89 GLY A N 1
ATOM 709 C CA . GLY A 1 89 ? -13.435 5.569 14.771 1.00 86.75 89 GLY A CA 1
ATOM 710 C C . GLY A 1 89 ? -14.782 6.295 14.727 1.00 86.75 89 GLY A C 1
ATOM 711 O O . GLY A 1 89 ? -15.204 6.815 15.754 1.00 86.75 89 GLY A O 1
ATOM 712 N N . SER A 1 90 ? -15.489 6.324 13.592 1.00 86.50 90 SER A N 1
ATOM 713 C CA . SER A 1 90 ? -16.712 7.130 13.433 1.00 86.50 90 SER A CA 1
ATOM 714 C C . SER A 1 90 ? -17.879 6.691 14.322 1.00 86.50 90 SER A C 1
ATOM 716 O O . SER A 1 90 ? -18.803 7.467 14.531 1.00 86.50 90 SER A O 1
ATOM 718 N N . GLY A 1 91 ? -17.854 5.457 14.835 1.00 83.31 91 GLY A N 1
ATOM 719 C CA . GLY A 1 91 ? -18.840 4.939 15.791 1.00 83.31 91 GLY A CA 1
ATOM 720 C C . GLY A 1 91 ? -18.360 4.919 17.245 1.00 83.31 91 GLY A C 1
ATOM 721 O O . GLY A 1 91 ? -19.068 4.400 18.103 1.00 83.31 91 GLY A O 1
ATOM 722 N N . ALA A 1 92 ? -17.157 5.423 17.536 1.00 82.12 92 ALA A N 1
ATOM 723 C CA . ALA A 1 92 ? -16.608 5.396 18.884 1.00 82.12 92 ALA A CA 1
ATOM 724 C C . ALA A 1 92 ? -17.225 6.517 19.731 1.00 82.12 92 ALA A C 1
ATOM 726 O O . ALA A 1 92 ? -16.806 7.672 19.668 1.00 82.12 92 ALA A O 1
ATOM 727 N N . THR A 1 93 ? -18.211 6.180 20.559 1.00 78.38 93 THR A N 1
ATOM 728 C CA . THR A 1 93 ? -18.675 7.071 21.623 1.00 78.38 93 THR A CA 1
ATOM 729 C C . THR A 1 93 ? -17.675 7.055 22.771 1.00 78.38 93 THR A C 1
ATOM 731 O O . THR A 1 93 ? -17.484 6.046 23.451 1.00 78.38 93 THR A O 1
ATOM 734 N N . TYR A 1 94 ? -17.019 8.191 23.000 1.00 76.56 94 TYR A N 1
ATOM 735 C CA . TYR A 1 94 ? -16.166 8.349 24.168 1.00 76.56 94 TYR A CA 1
ATOM 736 C C . TYR A 1 94 ? -17.039 8.599 25.400 1.00 76.56 94 TYR A C 1
ATOM 738 O O . TYR A 1 94 ? -17.578 9.687 25.593 1.00 76.56 94 TYR A O 1
ATOM 746 N N . HIS A 1 95 ? -17.203 7.570 26.226 1.00 79.00 95 HIS A N 1
ATOM 747 C CA . HIS A 1 95 ? -17.877 7.688 27.513 1.00 79.00 95 HIS A CA 1
ATOM 748 C C . HIS A 1 95 ? -16.838 8.018 28.589 1.00 79.00 95 HIS A C 1
ATOM 750 O O . HIS A 1 95 ? -15.916 7.240 28.832 1.00 79.00 95 HIS A O 1
ATOM 756 N N . HIS A 1 96 ? -16.964 9.181 29.233 1.00 82.00 96 HIS A N 1
ATOM 757 C CA . HIS A 1 96 ? -16.144 9.512 30.397 1.00 82.00 96 HIS A CA 1
ATOM 758 C C . HIS A 1 96 ? -16.643 8.721 31.612 1.00 82.00 96 HIS A C 1
ATOM 760 O O . HIS A 1 96 ? -17.724 8.994 32.139 1.00 82.00 96 HIS A O 1
ATOM 766 N N . PHE A 1 97 ? -15.852 7.754 32.073 1.00 84.75 97 PHE A N 1
ATOM 767 C CA . PHE A 1 97 ? -16.096 7.072 33.342 1.00 84.75 97 PHE A CA 1
ATOM 768 C C . PHE A 1 97 ? -15.372 7.809 34.470 1.00 84.75 97 PHE A C 1
ATOM 770 O O . PHE A 1 97 ? -14.237 8.249 34.298 1.00 84.75 97 PHE A O 1
ATOM 777 N N . LYS A 1 98 ? -16.031 7.950 35.621 1.00 90.12 98 LYS A N 1
ATOM 778 C CA . LYS A 1 98 ? -15.415 8.442 36.859 1.00 90.12 98 LYS A CA 1
ATOM 779 C C . LYS A 1 98 ? -15.052 7.262 37.755 1.00 90.12 98 LYS A C 1
ATOM 781 O O . LYS A 1 98 ? -15.615 6.174 37.614 1.00 90.12 98 LYS A O 1
ATOM 786 N N . GLU A 1 99 ? -14.128 7.486 38.683 1.00 86.25 99 GLU A N 1
ATOM 787 C CA . GLU A 1 99 ? -13.857 6.532 39.759 1.00 86.25 99 GLU A CA 1
ATOM 788 C C . GLU A 1 99 ? -15.168 6.188 40.486 1.00 86.25 99 GLU A C 1
ATOM 790 O O . GLU A 1 99 ? -15.993 7.065 40.737 1.00 86.25 99 GLU A O 1
ATOM 795 N N . SER A 1 100 ? -15.364 4.905 40.803 1.00 89.81 100 SER A N 1
ATOM 796 C CA . SER A 1 100 ? -16.604 4.322 41.359 1.00 89.81 100 SER A CA 1
ATOM 797 C C . SER A 1 100 ? -17.769 4.089 40.383 1.00 89.81 100 SER A C 1
ATOM 799 O O . SER A 1 100 ? -18.811 3.583 40.802 1.00 89.81 100 SER A O 1
ATOM 801 N N . ASN A 1 101 ? -17.617 4.364 39.083 1.00 91.81 101 ASN A N 1
ATOM 802 C CA . ASN A 1 101 ? -18.624 3.951 38.102 1.00 91.81 101 ASN A CA 1
ATOM 803 C C . ASN A 1 101 ? -18.620 2.424 37.919 1.00 91.81 101 ASN A C 1
ATOM 805 O O . ASN A 1 101 ? -17.581 1.822 37.648 1.00 91.81 101 ASN A O 1
ATOM 809 N N . GLN A 1 102 ? -19.797 1.799 37.991 1.00 88.12 102 GLN A N 1
ATOM 810 C CA . GLN A 1 102 ? -19.962 0.394 37.620 1.00 88.12 102 GLN A CA 1
ATOM 811 C C . GLN A 1 102 ? -19.957 0.247 36.096 1.00 88.12 102 GLN A C 1
ATOM 813 O O . GLN A 1 102 ? -20.696 0.935 35.391 1.00 88.12 102 GLN A O 1
AT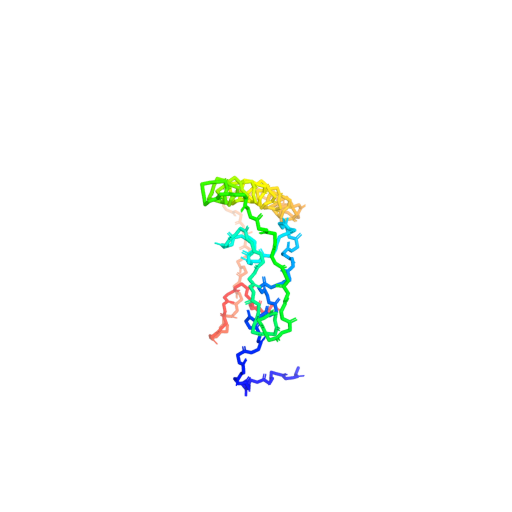OM 818 N N . VAL A 1 103 ? -19.125 -0.663 35.589 1.00 87.00 103 VAL A N 1
ATOM 819 C CA . VAL A 1 103 ? -18.988 -0.944 34.156 1.00 87.00 103 VAL A CA 1
ATOM 820 C C . VAL A 1 103 ? -19.072 -2.448 33.934 1.00 87.00 103 VAL A C 1
ATOM 822 O O . VAL A 1 103 ? -18.466 -3.231 34.663 1.00 87.00 103 VAL A O 1
ATOM 825 N N . TRP A 1 104 ? -19.813 -2.858 32.906 1.00 86.06 104 TRP A N 1
ATOM 826 C CA . TRP A 1 104 ? -19.857 -4.250 32.474 1.00 86.06 104 TRP A CA 1
ATOM 827 C C . TRP A 1 104 ? -18.633 -4.575 31.619 1.00 86.06 104 TRP A C 1
ATOM 829 O O . TRP A 1 104 ? -18.394 -3.944 30.590 1.00 86.06 104 TRP A O 1
ATOM 839 N N . MET A 1 105 ? -17.868 -5.587 32.025 1.00 88.00 105 MET A N 1
ATOM 840 C CA . MET A 1 105 ? -16.780 -6.126 31.214 1.00 88.00 105 MET A CA 1
ATOM 841 C C . MET A 1 105 ? -17.332 -7.186 30.258 1.00 88.00 105 MET A C 1
ATOM 843 O O . MET A 1 105 ? -17.788 -8.247 30.684 1.00 88.00 105 MET A O 1
ATOM 847 N N . TYR A 1 106 ? -17.257 -6.923 28.953 1.00 83.81 106 TYR A N 1
ATOM 848 C CA . TYR A 1 106 ? -17.572 -7.933 27.946 1.00 83.81 106 TYR A CA 1
ATOM 849 C C . TYR A 1 106 ? -16.441 -8.970 27.866 1.00 83.81 106 TYR A C 1
ATOM 851 O O . TYR A 1 106 ? -15.310 -8.634 27.513 1.00 83.81 106 TYR A O 1
ATOM 859 N N . ASN A 1 107 ? -16.739 -10.231 28.199 1.00 86.44 107 ASN A N 1
ATOM 860 C CA . ASN A 1 107 ? -15.773 -11.334 28.181 1.00 86.44 107 ASN A CA 1
ATOM 861 C C . ASN A 1 107 ? -16.286 -12.514 27.328 1.00 86.44 107 ASN A C 1
ATOM 863 O O . ASN A 1 107 ? -16.865 -13.463 27.868 1.00 86.44 107 ASN A O 1
ATOM 867 N N . PRO A 1 108 ? -16.119 -12.466 25.994 1.00 83.50 108 PRO A N 1
ATOM 868 C CA . PRO A 1 108 ? -16.537 -13.551 25.118 1.00 83.50 108 PRO A CA 1
ATOM 869 C C . PRO A 1 108 ? -15.658 -14.793 25.317 1.00 83.50 108 PRO A C 1
ATOM 871 O O . PRO A 1 108 ? -14.440 -14.709 25.503 1.00 83.50 108 PRO A O 1
ATOM 874 N N . LYS A 1 109 ? -16.273 -15.980 25.247 1.00 83.62 109 LYS A N 1
ATOM 875 C CA . LYS A 1 109 ? -15.545 -17.252 25.346 1.00 83.62 109 LYS A CA 1
ATOM 876 C C . LYS A 1 109 ? -14.671 -17.448 24.111 1.00 83.62 109 LYS A C 1
ATOM 878 O O . LYS A 1 109 ? -15.168 -17.479 22.989 1.00 83.62 109 LYS A O 1
ATOM 883 N N . ARG A 1 110 ? -13.370 -17.643 24.327 1.00 84.75 110 ARG A N 1
ATOM 884 C CA . ARG A 1 110 ? -12.416 -17.843 23.234 1.00 84.75 110 ARG A CA 1
ATOM 885 C C . ARG A 1 110 ? -12.514 -19.254 22.668 1.00 84.75 110 ARG A C 1
ATOM 887 O O . ARG A 1 110 ? -12.354 -20.228 23.401 1.00 84.75 110 ARG A O 1
ATOM 894 N N . GLN A 1 111 ? -12.693 -19.362 21.356 1.00 84.75 111 GLN A N 1
ATOM 895 C CA . GLN A 1 111 ? -12.545 -20.635 20.650 1.00 84.75 111 GLN A CA 1
ATOM 896 C C . GLN A 1 111 ? -11.064 -20.924 20.386 1.00 84.75 111 GLN A C 1
ATOM 898 O O . GLN A 1 111 ? -10.333 -20.095 19.837 1.00 84.75 111 GLN A O 1
ATOM 903 N N . ARG A 1 112 ? -10.607 -22.113 20.789 1.00 84.94 112 ARG A N 1
ATOM 904 C CA . ARG A 1 112 ? -9.226 -22.557 20.571 1.00 84.94 112 ARG A CA 1
ATOM 905 C C . ARG A 1 112 ? -8.986 -22.756 19.070 1.00 84.94 112 ARG A C 1
ATOM 907 O O . ARG A 1 112 ? -9.788 -23.396 18.404 1.00 84.94 112 ARG A O 1
ATOM 914 N N . GLY A 1 113 ? -7.887 -22.210 18.552 1.00 86.81 113 GLY A N 1
ATOM 915 C CA . GLY A 1 113 ? -7.515 -22.315 17.133 1.00 86.81 113 GLY A CA 1
ATOM 916 C C . GLY A 1 113 ? -8.004 -21.169 16.238 1.00 86.81 113 GLY A C 1
ATOM 917 O O . GLY A 1 113 ? -7.537 -21.061 15.110 1.00 86.81 113 GLY A O 1
ATOM 918 N N . LEU A 1 114 ? -8.868 -20.272 16.733 1.00 82.94 114 LEU A N 1
ATOM 919 C CA . LEU A 1 114 ? -9.265 -19.055 16.016 1.00 82.94 114 LEU A CA 1
ATOM 920 C C . LEU A 1 114 ? -8.614 -17.814 16.626 1.00 82.94 114 LEU A C 1
ATOM 922 O O . LEU A 1 114 ? -8.576 -17.654 17.849 1.00 82.94 114 LEU A O 1
ATOM 926 N N . ASN A 1 115 ? -8.148 -16.905 15.765 1.00 82.56 115 ASN A N 1
ATOM 927 C CA . ASN A 1 115 ? -7.652 -15.599 16.193 1.00 82.56 115 ASN A CA 1
ATOM 928 C C . ASN A 1 115 ? -8.774 -14.844 16.934 1.00 82.56 115 ASN A C 1
ATOM 930 O O . ASN A 1 115 ? -9.879 -14.773 16.393 1.00 82.56 115 ASN A O 1
ATOM 934 N N . PRO A 1 116 ? -8.513 -14.241 18.111 1.00 82.31 116 PRO A N 1
ATOM 935 C CA . PRO A 1 116 ? -9.508 -13.477 18.864 1.00 82.31 116 PRO A CA 1
ATOM 936 C C . PRO A 1 116 ? -10.297 -12.444 18.045 1.00 82.31 116 PRO A C 1
ATOM 938 O O . PRO A 1 116 ? -11.469 -12.230 18.322 1.00 82.31 116 PRO A O 1
ATOM 941 N N . LYS A 1 117 ? -9.694 -11.831 17.015 1.00 81.38 117 LYS A N 1
ATOM 942 C CA . LYS A 1 117 ? -10.366 -10.839 16.151 1.00 81.38 117 LYS A CA 1
ATOM 943 C C . LYS A 1 117 ? -11.319 -11.437 15.112 1.00 81.38 117 LYS A C 1
ATOM 945 O O . LYS A 1 117 ? -12.100 -10.704 14.521 1.00 81.38 117 LYS A O 1
ATOM 950 N N . LEU A 1 118 ? -11.208 -12.737 14.847 1.00 80.25 118 LEU A N 1
ATOM 951 C CA . LEU A 1 118 ? -11.999 -13.457 13.843 1.00 80.25 118 LEU A CA 1
ATOM 952 C C . LEU A 1 118 ? -13.079 -14.337 14.482 1.00 80.25 118 LEU A C 1
ATOM 954 O O . LEU A 1 118 ? -13.778 -15.067 13.783 1.00 80.25 118 LEU A O 1
ATOM 958 N N . GLN A 1 119 ? -13.196 -14.305 15.809 1.00 83.62 119 GLN A N 1
ATOM 959 C CA . GLN A 1 119 ? -14.243 -15.021 16.519 1.00 83.62 119 GLN A CA 1
ATOM 960 C C . GLN A 1 119 ? -15.575 -14.302 16.314 1.00 83.62 119 GLN A C 1
ATOM 962 O O . GLN A 1 119 ? -15.650 -13.074 16.333 1.00 83.62 119 GLN A O 1
ATOM 967 N N . ARG A 1 120 ? -16.622 -15.087 16.069 1.00 69.25 120 ARG A N 1
ATOM 968 C CA . ARG A 1 120 ? -17.977 -14.576 15.889 1.00 69.25 120 ARG A CA 1
ATOM 969 C C . ARG A 1 120 ? -18.598 -14.357 17.269 1.00 69.25 120 ARG A C 1
ATOM 971 O O . ARG A 1 120 ? -18.514 -15.259 18.102 1.00 69.25 120 ARG A O 1
ATOM 978 N N . ASN A 1 121 ? -19.173 -13.175 17.483 1.00 64.06 121 ASN A N 1
ATOM 979 C CA . ASN A 1 121 ? -19.975 -12.870 18.670 1.00 64.06 121 ASN A CA 1
ATOM 980 C C . ASN A 1 121 ? -21.298 -13.636 18.650 1.00 64.06 121 ASN A C 1
ATOM 982 O O . ASN A 1 121 ? -21.851 -13.807 17.535 1.00 64.06 121 ASN A O 1
#

Solvent-accessible surface area (backbone atoms only — not comparable to full-atom values): 7938 Å² total; per-residue (Å²): 140,76,88,85,79,88,81,95,64,92,64,66,71,53,56,64,33,78,36,60,38,86,74,57,71,45,25,48,34,40,72,76,65,38,39,85,74,82,45,75,63,44,62,75,72,60,66,83,70,92,75,63,97,41,74,64,59,43,52,52,53,39,51,54,43,36,53,50,52,50,54,51,31,53,54,35,47,52,54,50,51,50,54,49,50,50,64,66,50,73,76,65,78,85,76,87,80,59,92,92,64,88,76,87,81,90,77,80,85,82,60,89,95,55,58,82,89,76,58,83,132

Radius of gyration: 24.03 Å; Cα contacts (8 Å, |Δi|>4): 57; chains: 1; bounding box: 44×39×70 Å

Organism: Araneus ventricosus (NCBI:txid182803)